Protein AF-A0A5N0TDM8-F1 (afdb_monomer_lite)

Sequence (166 aa):
MNVNMNRKQDGMTLIEVLIALAVLSIGMVGMAAMHMQTLKYVHSAHYRSVASTVALDLEERLWLNLATRDSGCPDTSGGTDAPVGQLRTHWNRSSVGGEDWNWSTADMVKIPNLTVTTGFILPSASVVNVPVTFTWSENRFSAGGEGEESTTESFTYNLRVMCRPT

Radius of gyration: 28.28 Å; chains: 1; bounding box: 65×67×73 Å

Organism: NCBI:txid2613842

pLDDT: mean 71.9, std 14.93, range [41.19, 97.0]

Secondary structure (DSSP, 8-state):
---------PPPPHHHHHHHHHHHHHHHHHHHHHHHHHHHHHHHHHHHHHHHHHHHHHHHHHHHHHHT--SSS---S--TTSHHHHHHHHHHHHHTT-SS--TTSTT----TT-EEEE------SSEEEEEEEEEEEESSSS---TTPPPEEEEEEEEEEEEPPP-

InterPro domains:
  IPR012902 Prokaryotic N-terminal methylation site [PF07963] (7-31)
  IPR012902 Prokaryotic N-terminal methylation site [TIGR02532] (9-30)
  IPR013362 Pilus modification type IV, PilV [TIGR02523] (9-80)

Foldseek 3Di:
DDDDPPDDDDDDDPVNVVVVVVVVVVVVVVVVVVVVVVVVVVVVVVVVVLVVVLVVVLLVVVVVVQVPDPDWDFPLPCDCPGPNNVSVVVSCCQQCPNPDDDPVSPDRDHQAQWDKDWDFDDDDDQKGKIKIKIKGFDPPPFDPDDPTDTPIDIDIDIRIDGIDDD

Structure (mmCIF, N/CA/C/O backbone):
data_AF-A0A5N0TDM8-F1
#
_entry.id   AF-A0A5N0TDM8-F1
#
loop_
_atom_site.group_PDB
_atom_site.id
_atom_site.type_symbol
_atom_site.label_atom_id
_atom_site.label_alt_id
_atom_site.label_comp_id
_atom_site.label_asym_id
_atom_site.label_entity_id
_atom_site.label_seq_id
_atom_site.pdbx_PDB_ins_code
_atom_site.Cartn_x
_atom_site.Cartn_y
_atom_site.Cartn_z
_atom_site.occupancy
_atom_site.B_iso_or_equiv
_atom_site.auth_seq_id
_atom_site.auth_comp_id
_atom_site.auth_asym_id
_atom_site.auth_atom_id
_atom_site.pdbx_PDB_model_num
ATOM 1 N N . MET A 1 1 ? -34.170 -47.019 44.910 1.00 46.16 1 MET A N 1
ATOM 2 C CA . MET A 1 1 ? -33.631 -45.678 45.227 1.00 46.16 1 MET A CA 1
ATOM 3 C C . MET A 1 1 ? -34.009 -44.752 44.090 1.00 46.16 1 MET A C 1
ATOM 5 O O . MET A 1 1 ? -33.638 -45.061 42.969 1.00 46.16 1 MET A O 1
ATOM 9 N N . ASN A 1 2 ? -34.773 -43.687 44.335 1.00 49.19 2 ASN A N 1
ATOM 10 C CA . ASN A 1 2 ? -35.008 -42.668 43.313 1.00 49.19 2 ASN 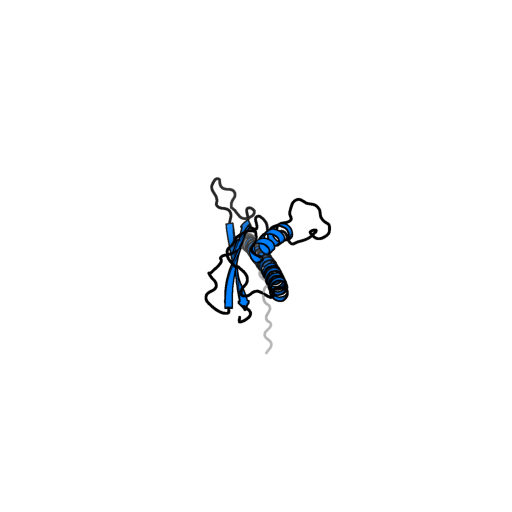A CA 1
ATOM 11 C C . ASN A 1 2 ? -34.954 -41.290 43.980 1.00 49.19 2 ASN A C 1
ATOM 13 O O . ASN A 1 2 ? -35.751 -41.001 44.870 1.00 49.19 2 ASN A O 1
ATOM 17 N N . VAL A 1 3 ? -33.944 -40.496 43.625 1.00 67.62 3 VAL A N 1
ATOM 18 C CA . VAL A 1 3 ? -33.688 -39.171 44.200 1.00 67.62 3 VAL A CA 1
ATOM 19 C C . VAL A 1 3 ? -34.409 -38.151 43.329 1.00 67.62 3 VAL A C 1
ATOM 21 O O . VAL A 1 3 ? -34.017 -37.912 42.191 1.00 67.62 3 VAL A O 1
ATOM 24 N N . ASN A 1 4 ? -35.483 -37.566 43.857 1.00 68.25 4 ASN A N 1
ATOM 25 C CA . ASN A 1 4 ? -36.235 -36.519 43.174 1.00 68.25 4 ASN A CA 1
ATOM 26 C C . ASN A 1 4 ? -35.515 -35.174 43.372 1.00 68.25 4 ASN A C 1
ATOM 28 O O . ASN A 1 4 ? -35.613 -34.548 44.427 1.00 68.25 4 ASN A O 1
ATOM 32 N N . MET A 1 5 ? -34.757 -34.740 42.364 1.00 67.44 5 MET A N 1
ATOM 33 C CA . MET A 1 5 ? -34.112 -33.424 42.327 1.00 67.44 5 MET A CA 1
ATOM 34 C C . MET A 1 5 ? -35.119 -32.359 41.882 1.00 67.44 5 MET A C 1
ATOM 36 O O . MET A 1 5 ? -35.155 -31.965 40.721 1.00 67.44 5 MET A O 1
ATOM 40 N N . ASN A 1 6 ? -35.927 -31.861 42.819 1.00 69.69 6 ASN A N 1
ATOM 41 C CA . ASN A 1 6 ? -36.721 -30.654 42.599 1.00 69.69 6 ASN A CA 1
ATOM 42 C C . ASN A 1 6 ? -35.821 -29.423 42.808 1.00 69.69 6 ASN A C 1
ATOM 44 O O . ASN A 1 6 ? -35.698 -28.917 43.926 1.00 69.69 6 ASN A O 1
ATOM 48 N N . ARG A 1 7 ? -35.119 -28.979 41.756 1.00 71.75 7 ARG A N 1
ATOM 49 C CA . ARG A 1 7 ? -34.343 -27.729 41.804 1.00 71.75 7 ARG A CA 1
ATOM 50 C C . ARG A 1 7 ? -35.316 -26.551 41.869 1.00 71.75 7 ARG A C 1
ATOM 52 O O . ARG A 1 7 ? -36.092 -26.345 40.942 1.00 71.75 7 ARG A O 1
ATOM 59 N N . LYS A 1 8 ? -35.272 -25.788 42.962 1.00 70.88 8 LYS A N 1
ATOM 60 C CA . LYS A 1 8 ? -35.980 -24.510 43.078 1.00 70.88 8 LYS A CA 1
ATOM 61 C C . LYS A 1 8 ? -35.378 -23.527 42.068 1.00 70.88 8 LYS A C 1
ATOM 63 O O . LYS A 1 8 ? -34.165 -23.341 42.055 1.00 70.88 8 LYS A O 1
ATOM 68 N N . GLN A 1 9 ? -36.211 -22.956 41.203 1.00 70.62 9 GLN A N 1
ATOM 69 C CA . GLN A 1 9 ? -35.842 -21.790 40.405 1.00 70.62 9 GLN A CA 1
ATOM 70 C C . GLN A 1 9 ? -35.971 -20.563 41.304 1.00 70.62 9 GLN A C 1
ATOM 72 O O . GLN A 1 9 ? -37.084 -20.190 41.673 1.00 70.62 9 GLN A O 1
ATOM 77 N N . ASP A 1 10 ? -34.844 -19.962 41.668 1.00 74.75 10 ASP A N 1
ATOM 78 C CA . ASP A 1 10 ? -34.844 -18.637 42.276 1.00 74.75 10 ASP A CA 1
ATOM 79 C C . ASP A 1 10 ? -35.073 -17.595 41.171 1.00 74.75 10 ASP A C 1
ATOM 81 O O . ASP A 1 10 ? -34.474 -17.658 40.095 1.00 74.75 10 ASP A O 1
ATOM 85 N N . GLY A 1 11 ? -36.023 -16.686 41.400 1.00 75.75 11 GLY A N 1
ATOM 86 C CA . GLY A 1 11 ? -36.356 -15.615 40.463 1.00 75.75 11 GLY A CA 1
ATOM 87 C C . GLY A 1 11 ? -35.240 -14.573 40.381 1.00 75.75 11 GLY A C 1
ATOM 88 O O . GLY A 1 11 ? -34.582 -14.283 41.377 1.00 75.75 11 GLY A O 1
ATOM 89 N N . MET A 1 12 ? -35.045 -13.988 39.198 1.00 77.62 12 MET A N 1
ATOM 90 C CA . MET A 1 12 ? -34.048 -12.933 38.997 1.00 77.62 12 MET A CA 1
ATOM 91 C C . MET A 1 12 ? -34.452 -11.653 39.731 1.00 77.62 12 MET A C 1
ATOM 93 O O . MET A 1 12 ? -35.598 -11.204 39.647 1.00 77.62 12 MET A O 1
ATOM 97 N N . THR A 1 13 ? -33.501 -11.044 40.434 1.00 88.94 13 THR A N 1
ATOM 98 C CA . THR A 1 13 ? -33.736 -9.768 41.123 1.00 88.94 13 THR A CA 1
ATOM 99 C C . THR A 1 13 ? -33.592 -8.589 40.150 1.00 88.94 13 THR A C 1
ATOM 101 O O . THR A 1 13 ? -32.823 -8.644 39.193 1.00 88.94 13 THR A O 1
ATOM 104 N N . LEU A 1 14 ? -34.301 -7.477 40.383 1.00 91.44 14 LEU A N 1
ATOM 105 C CA . LEU A 1 14 ? -34.207 -6.287 39.517 1.00 91.44 14 LEU A CA 1
ATOM 106 C C . LEU A 1 14 ? -32.785 -5.689 39.489 1.00 91.44 14 LEU A C 1
ATOM 108 O O . LEU A 1 14 ? -32.340 -5.180 38.462 1.00 91.44 14 LEU A O 1
ATOM 112 N N . ILE A 1 15 ? -32.051 -5.799 40.601 1.00 93.56 15 ILE A N 1
ATOM 113 C CA . ILE A 1 15 ? -30.663 -5.335 40.698 1.00 93.56 15 ILE A CA 1
ATOM 114 C C . ILE A 1 15 ? -29.703 -6.190 39.857 1.00 93.56 15 ILE A C 1
ATOM 116 O O . ILE A 1 15 ? -28.768 -5.658 39.268 1.00 93.56 15 ILE A O 1
ATOM 120 N N . GLU A 1 16 ? -29.963 -7.491 39.727 1.00 93.44 16 GLU A N 1
ATOM 121 C CA . GLU A 1 16 ? -29.155 -8.414 38.923 1.00 93.44 16 GLU A CA 1
ATOM 122 C C . GLU A 1 16 ? -29.252 -8.099 37.426 1.00 93.44 16 GLU A C 1
ATOM 124 O O . GLU A 1 16 ? -28.234 -8.037 36.737 1.00 93.44 16 GLU A O 1
ATOM 129 N N . VAL A 1 17 ? -30.457 -7.786 36.937 1.00 93.62 17 VAL A N 1
ATOM 130 C CA . VAL A 1 17 ? -30.670 -7.365 35.542 1.00 93.62 17 VAL A CA 1
ATOM 131 C C . VAL A 1 17 ? -29.995 -6.020 35.258 1.00 93.62 17 VAL A C 1
ATOM 133 O O . VAL A 1 17 ? -29.382 -5.851 34.205 1.00 93.62 17 VAL A O 1
ATOM 136 N N . LEU A 1 18 ? -30.051 -5.070 36.198 1.00 94.81 18 LEU A N 1
ATOM 137 C CA . LEU A 1 18 ? -29.374 -3.776 36.057 1.00 94.81 18 LEU A CA 1
ATOM 138 C C . LEU A 1 18 ? -27.850 -3.926 35.988 1.00 94.81 18 LEU A C 1
ATOM 140 O O . LEU A 1 18 ? -27.215 -3.293 35.145 1.00 94.81 18 LEU A O 1
ATOM 144 N N . ILE A 1 19 ? -27.266 -4.788 36.826 1.00 95.44 19 ILE A N 1
ATOM 145 C CA . ILE A 1 19 ? -25.828 -5.081 36.785 1.00 95.44 19 ILE A CA 1
ATOM 146 C C . ILE A 1 19 ? -25.465 -5.780 35.468 1.00 95.44 19 ILE A C 1
ATOM 148 O O . ILE A 1 19 ? -24.484 -5.398 34.832 1.00 95.44 19 ILE A O 1
ATOM 152 N N . ALA A 1 20 ? -26.266 -6.748 35.010 1.00 96.06 20 ALA A N 1
ATOM 153 C CA . ALA A 1 20 ? -26.035 -7.434 33.740 1.00 96.06 20 ALA A CA 1
ATOM 154 C C . ALA A 1 20 ? -26.062 -6.469 32.541 1.00 96.06 20 ALA A C 1
ATOM 156 O O . ALA A 1 20 ? -25.178 -6.526 31.686 1.00 96.06 20 ALA A O 1
ATOM 157 N N . LEU A 1 21 ? -27.025 -5.542 32.497 1.00 95.25 21 LEU A N 1
ATOM 158 C CA . LEU A 1 21 ? -27.098 -4.504 31.464 1.00 95.25 21 LEU A CA 1
ATOM 159 C C . LEU A 1 21 ? -25.920 -3.525 31.542 1.00 95.25 21 LEU A C 1
ATOM 161 O O . LEU A 1 21 ? -25.373 -3.148 30.504 1.00 95.25 21 LEU A O 1
ATOM 165 N N . ALA A 1 22 ? -25.491 -3.150 32.750 1.00 96.19 22 ALA A N 1
ATOM 166 C CA . ALA A 1 22 ? -24.320 -2.299 32.939 1.00 96.19 22 ALA A CA 1
ATOM 167 C C . ALA A 1 22 ? -23.057 -2.970 32.374 1.00 96.19 22 ALA A C 1
ATOM 169 O O . ALA A 1 22 ? -22.378 -2.387 31.529 1.00 96.19 22 ALA A O 1
ATOM 170 N N . VAL A 1 23 ? -22.788 -4.224 32.749 1.00 96.94 23 VAL A N 1
ATOM 171 C CA . VAL A 1 23 ? -21.635 -4.988 32.242 1.00 96.94 23 VAL A CA 1
ATOM 172 C C . VAL A 1 23 ? -21.716 -5.193 30.725 1.00 96.94 23 VAL A C 1
ATOM 174 O O . VAL A 1 23 ? -20.718 -5.008 30.029 1.00 96.94 23 VAL A O 1
ATOM 177 N N . LEU A 1 24 ? -22.899 -5.512 30.190 1.00 96.19 24 LEU A N 1
ATOM 178 C CA . LEU A 1 24 ? -23.112 -5.700 28.753 1.00 96.19 24 LEU A CA 1
ATOM 179 C C . LEU A 1 24 ? -22.856 -4.415 27.957 1.00 96.19 24 LEU A C 1
ATOM 181 O O . LEU A 1 24 ? -22.193 -4.463 26.921 1.00 96.19 24 LEU A O 1
ATOM 185 N N . SER A 1 25 ? -23.333 -3.268 28.445 1.00 97.00 25 SER A N 1
ATOM 186 C CA . SER A 1 25 ? -23.106 -1.980 27.779 1.00 97.00 25 SER A CA 1
ATOM 187 C C . SER A 1 25 ? -21.617 -1.625 27.713 1.00 97.00 25 SER A C 1
ATOM 189 O O . SER A 1 25 ? -21.125 -1.254 26.648 1.00 97.00 25 SER A O 1
ATOM 191 N N . ILE A 1 26 ? -20.873 -1.842 28.804 1.00 96.94 26 ILE A N 1
ATOM 192 C CA . ILE A 1 26 ? -19.418 -1.641 28.849 1.00 96.94 26 ILE A CA 1
ATOM 193 C C . ILE A 1 26 ? -18.717 -2.590 27.865 1.00 96.94 26 ILE A C 1
ATOM 195 O O . ILE A 1 26 ? -17.853 -2.162 27.098 1.00 96.94 26 ILE A O 1
ATOM 199 N N . GLY A 1 27 ? -19.126 -3.863 27.828 1.00 96.62 27 GLY A N 1
ATOM 200 C CA . GLY A 1 27 ? -18.592 -4.848 26.884 1.00 96.62 27 GLY A CA 1
ATOM 201 C C . GLY A 1 27 ? -18.830 -4.471 25.417 1.00 96.62 27 GLY A C 1
ATOM 202 O O . GLY A 1 27 ? -17.929 -4.600 24.589 1.00 96.62 27 GLY A O 1
ATOM 203 N N . MET A 1 28 ? -20.013 -3.945 25.089 1.00 96.62 28 MET A N 1
ATOM 204 C CA . MET A 1 28 ? -20.364 -3.547 23.722 1.00 96.62 28 MET A CA 1
ATOM 205 C C . MET A 1 28 ? -19.556 -2.337 23.237 1.00 96.62 28 MET A C 1
ATOM 207 O O . MET A 1 28 ? -19.111 -2.324 22.088 1.00 96.62 28 MET A O 1
ATOM 211 N N . VAL A 1 29 ? -19.303 -1.356 24.111 1.00 95.62 29 VAL A N 1
ATOM 212 C CA . VAL A 1 29 ? -18.423 -0.216 23.799 1.00 95.62 29 VAL A CA 1
ATOM 213 C C . VAL A 1 29 ? -16.994 -0.698 23.523 1.00 95.62 29 VAL A C 1
ATOM 215 O O . VAL A 1 29 ? -16.373 -0.258 22.554 1.00 95.62 29 VAL A O 1
ATOM 218 N N . GLY A 1 30 ? -16.500 -1.663 24.308 1.00 95.38 30 GLY A N 1
ATOM 219 C CA . GLY A 1 30 ? -15.198 -2.294 24.074 1.00 95.38 30 GLY A CA 1
ATOM 220 C C . GLY A 1 30 ? -15.101 -2.986 22.709 1.00 95.38 30 GLY A C 1
ATOM 221 O O . GLY A 1 30 ? -14.132 -2.776 21.979 1.00 95.38 30 GLY A O 1
ATOM 222 N N . MET A 1 31 ? -16.123 -3.754 22.318 1.00 95.62 31 MET A N 1
ATOM 223 C CA . MET A 1 31 ? -16.161 -4.404 21.000 1.00 95.62 31 MET A CA 1
ATOM 224 C C . MET A 1 31 ? -16.213 -3.392 19.852 1.00 95.62 31 MET A C 1
ATOM 226 O O . MET A 1 31 ? -15.506 -3.560 18.860 1.00 95.62 31 MET A O 1
ATOM 230 N N . ALA A 1 32 ? -17.001 -2.321 19.980 1.00 93.56 32 ALA A N 1
ATOM 231 C CA . ALA A 1 32 ? -17.088 -1.281 18.955 1.00 93.56 32 ALA A CA 1
ATOM 232 C C . ALA A 1 32 ? -15.725 -0.611 18.697 1.00 93.56 32 ALA A C 1
ATOM 234 O O . ALA A 1 32 ? -15.345 -0.415 17.541 1.00 93.56 32 ALA A O 1
ATOM 235 N N . ALA A 1 33 ? -14.957 -0.334 19.756 1.00 91.38 33 ALA A N 1
ATOM 236 C CA . ALA A 1 33 ? -13.601 0.198 19.633 1.00 91.38 33 ALA A CA 1
ATOM 237 C C . ALA A 1 33 ? -12.661 -0.776 18.896 1.00 91.38 33 ALA A C 1
ATOM 239 O O . ALA A 1 33 ? -11.909 -0.364 18.010 1.00 91.38 33 ALA A O 1
ATOM 240 N N . MET A 1 34 ? -12.744 -2.078 19.195 1.00 93.56 34 MET A N 1
ATOM 241 C CA . MET A 1 34 ? -11.978 -3.100 18.469 1.00 93.56 34 MET A CA 1
ATOM 242 C C . MET A 1 34 ? -12.378 -3.171 16.991 1.00 93.56 34 MET A C 1
ATOM 244 O O . MET A 1 34 ? -11.502 -3.221 16.130 1.00 93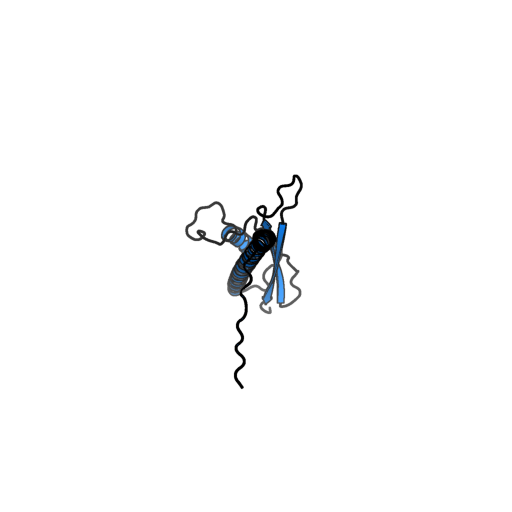.56 34 MET A O 1
ATOM 248 N N . HIS A 1 35 ? -13.677 -3.099 16.679 1.00 94.06 35 HIS A N 1
ATOM 249 C CA . HIS A 1 35 ? -14.170 -3.103 15.300 1.00 94.06 35 HIS A CA 1
ATOM 250 C C . HIS A 1 35 ? -13.623 -1.932 14.474 1.00 94.06 35 HIS A C 1
ATOM 252 O O . HIS A 1 35 ? -13.227 -2.133 13.324 1.00 94.06 35 HIS A O 1
ATOM 258 N N . MET A 1 36 ? -13.543 -0.725 15.046 1.00 89.88 36 MET A N 1
ATOM 259 C CA . MET A 1 36 ? -12.931 0.425 14.365 1.00 89.88 36 MET A CA 1
ATOM 260 C C . MET A 1 36 ? -11.459 0.166 14.027 1.00 89.88 36 MET A C 1
ATOM 262 O O . MET A 1 36 ? -11.014 0.451 12.915 1.00 89.88 36 MET A O 1
ATOM 266 N N . GLN A 1 37 ? -10.708 -0.428 14.955 1.00 89.31 37 GLN A N 1
ATOM 267 C CA . GLN A 1 37 ? -9.312 -0.781 14.719 1.00 89.31 37 GLN A CA 1
ATOM 268 C C . GLN A 1 37 ? -9.172 -1.878 13.648 1.00 89.31 37 GLN A C 1
ATOM 270 O O . GLN A 1 37 ? -8.276 -1.806 12.808 1.00 89.31 37 GLN A O 1
ATOM 275 N N . THR A 1 38 ? -10.076 -2.861 13.610 1.00 93.00 38 THR A N 1
ATOM 276 C CA . THR A 1 38 ? -10.105 -3.870 12.539 1.00 93.00 38 THR A CA 1
ATOM 277 C C . THR A 1 38 ? -10.302 -3.231 11.167 1.00 93.00 38 THR A C 1
ATOM 279 O O . THR A 1 38 ? -9.581 -3.579 10.235 1.00 93.00 38 THR A O 1
ATOM 282 N N . LEU A 1 39 ? -11.222 -2.270 11.033 1.00 90.06 39 LEU A N 1
ATOM 283 C CA . LEU A 1 39 ? -11.442 -1.565 9.765 1.00 90.06 39 LEU A CA 1
ATOM 284 C C . LEU A 1 39 ? -10.175 -0.845 9.285 1.00 90.06 39 LEU A C 1
ATOM 286 O O . LEU A 1 39 ? -9.839 -0.935 8.104 1.00 90.06 39 LEU A O 1
ATOM 290 N N . LYS A 1 40 ? -9.430 -0.208 10.200 1.00 86.88 40 LYS A N 1
ATOM 291 C CA . LYS A 1 40 ? -8.127 0.412 9.894 1.00 86.88 40 LYS A CA 1
ATOM 292 C C . LYS A 1 40 ? -7.142 -0.602 9.312 1.00 86.88 40 LYS A C 1
ATOM 294 O O . LYS A 1 40 ? -6.524 -0.344 8.281 1.00 86.88 40 LYS A O 1
ATOM 299 N N . TYR A 1 41 ? -7.027 -1.774 9.936 1.00 88.38 41 TYR A N 1
ATOM 300 C CA . TYR A 1 41 ? -6.119 -2.824 9.467 1.00 88.38 41 TYR A CA 1
ATOM 301 C C . TYR A 1 41 ? -6.529 -3.422 8.122 1.00 88.38 41 TYR A C 1
ATOM 303 O O . TYR A 1 41 ? -5.668 -3.626 7.269 1.00 88.38 41 TYR A O 1
ATOM 311 N N . VAL A 1 42 ? -7.824 -3.679 7.910 1.00 90.62 42 VAL A N 1
ATOM 312 C CA . VAL A 1 42 ? -8.335 -4.203 6.633 1.00 90.62 42 VAL A CA 1
ATOM 313 C C . VAL A 1 42 ? -8.015 -3.238 5.494 1.00 90.62 42 VAL A C 1
ATOM 315 O O . VAL A 1 42 ? -7.576 -3.664 4.429 1.00 90.62 42 VAL A O 1
ATOM 318 N N . HIS A 1 43 ? -8.179 -1.940 5.732 1.00 87.44 43 HIS A N 1
ATOM 319 C CA . HIS A 1 43 ? -7.915 -0.915 4.734 1.00 87.44 43 HIS A CA 1
ATOM 320 C C . HIS A 1 43 ? -6.423 -0.795 4.382 1.00 87.44 43 HIS A C 1
ATOM 322 O O . HIS A 1 43 ? -6.054 -0.835 3.210 1.00 87.44 43 HIS A O 1
ATOM 328 N N . SER A 1 44 ? -5.552 -0.769 5.394 1.00 86.25 44 SER A N 1
ATOM 329 C CA . SER A 1 44 ? -4.095 -0.792 5.197 1.00 86.25 44 SER A CA 1
ATOM 330 C C . SER A 1 44 ? -3.633 -2.058 4.455 1.00 86.25 44 SER A C 1
ATOM 332 O O . SER A 1 44 ? -2.820 -1.998 3.529 1.00 86.25 44 SER A O 1
ATOM 334 N N . ALA A 1 45 ? -4.193 -3.225 4.796 1.00 88.88 45 ALA A N 1
ATOM 335 C CA . ALA A 1 45 ? -3.907 -4.477 4.096 1.00 88.88 45 ALA A CA 1
ATOM 336 C C . ALA A 1 45 ? -4.386 -4.451 2.634 1.00 88.88 45 ALA A C 1
ATOM 338 O O . ALA A 1 45 ? -3.669 -4.917 1.747 1.00 88.88 45 ALA A O 1
ATOM 339 N N . HIS A 1 46 ? -5.559 -3.869 2.370 1.00 88.25 46 HIS A N 1
ATOM 340 C CA . HIS A 1 46 ? -6.077 -3.688 1.016 1.00 88.25 46 HIS A CA 1
ATOM 341 C C . HIS A 1 46 ? -5.121 -2.844 0.163 1.00 88.25 46 HIS A C 1
ATOM 343 O O . HIS A 1 46 ? -4.742 -3.275 -0.926 1.00 88.25 46 HIS A O 1
ATOM 349 N N . TYR A 1 47 ? -4.641 -1.705 0.674 1.00 85.00 47 TYR A N 1
ATOM 350 C CA . TYR A 1 47 ? -3.678 -0.875 -0.055 1.00 85.00 47 TYR A CA 1
ATOM 351 C C . TYR A 1 47 ? -2.343 -1.565 -0.301 1.00 85.00 47 TYR A C 1
ATOM 353 O O . TYR A 1 47 ? -1.821 -1.471 -1.410 1.00 85.00 47 TYR A O 1
ATOM 361 N N . ARG A 1 48 ? -1.822 -2.335 0.661 1.00 86.75 48 ARG A N 1
ATOM 362 C CA . ARG A 1 48 ? -0.627 -3.166 0.430 1.00 86.75 48 ARG A CA 1
ATOM 363 C C . ARG A 1 48 ? -0.848 -4.201 -0.677 1.00 86.75 48 ARG A C 1
ATOM 365 O O . ARG A 1 48 ? 0.038 -4.405 -1.506 1.00 86.75 48 ARG A O 1
ATOM 372 N N . SER A 1 49 ? -2.019 -4.838 -0.720 1.00 89.00 49 SER A N 1
ATOM 373 C CA . SER A 1 49 ? -2.363 -5.819 -1.760 1.00 89.00 49 SER A CA 1
ATOM 374 C C . SER A 1 49 ? -2.426 -5.179 -3.148 1.00 89.00 49 SER A C 1
ATOM 376 O O . SER A 1 49 ? -1.908 -5.730 -4.122 1.00 89.00 49 SER A O 1
ATOM 378 N N . VAL A 1 50 ? -3.033 -3.996 -3.237 1.00 84.62 50 VAL A N 1
ATOM 379 C CA . VAL A 1 50 ? -3.098 -3.215 -4.475 1.00 84.62 50 VAL A CA 1
ATOM 380 C C . VAL A 1 50 ? -1.694 -2.783 -4.893 1.00 84.62 50 VAL A C 1
ATOM 382 O O . VAL A 1 50 ? -1.295 -3.051 -6.021 1.00 84.62 50 VAL A O 1
ATOM 385 N N . ALA A 1 51 ? -0.909 -2.202 -3.981 1.00 82.00 51 ALA A N 1
ATOM 386 C CA . ALA A 1 51 ? 0.465 -1.783 -4.249 1.00 82.00 51 ALA A CA 1
ATOM 387 C C . ALA A 1 51 ? 1.341 -2.948 -4.735 1.00 82.00 51 ALA A C 1
ATOM 389 O O . ALA A 1 51 ? 2.119 -2.777 -5.667 1.00 82.00 51 ALA A O 1
ATOM 390 N N . SER A 1 52 ? 1.167 -4.146 -4.167 1.00 86.38 52 SER A N 1
ATOM 391 C CA . SER A 1 52 ? 1.867 -5.360 -4.609 1.00 86.38 52 SER A CA 1
ATOM 392 C C . SER A 1 52 ? 1.482 -5.757 -6.035 1.00 86.38 52 SER A C 1
ATOM 394 O O . SER A 1 52 ? 2.352 -6.042 -6.850 1.00 86.38 52 SER A O 1
ATOM 396 N N . THR A 1 53 ? 0.188 -5.724 -6.364 1.00 84.38 53 THR A N 1
ATOM 397 C CA . THR A 1 53 ? -0.296 -6.024 -7.725 1.00 84.38 53 THR A CA 1
ATOM 398 C C . THR A 1 53 ? 0.272 -5.030 -8.736 1.00 84.38 53 THR A C 1
ATOM 400 O O . THR A 1 53 ? 0.703 -5.403 -9.823 1.00 84.38 53 THR A O 1
ATOM 403 N N . VAL A 1 54 ? 0.334 -3.756 -8.352 1.00 77.69 54 VAL A N 1
ATOM 404 C CA . VAL A 1 54 ? 0.882 -2.697 -9.197 1.00 77.69 54 VAL A CA 1
ATOM 405 C C . VAL A 1 54 ? 2.409 -2.804 -9.339 1.00 77.69 54 VAL A C 1
ATOM 407 O O . VAL A 1 54 ? 2.946 -2.520 -10.407 1.00 77.69 54 VAL A O 1
ATOM 410 N N . ALA A 1 55 ? 3.117 -3.250 -8.300 1.00 79.06 55 ALA A N 1
ATOM 411 C CA . ALA A 1 55 ? 4.548 -3.535 -8.373 1.00 79.06 55 ALA A CA 1
ATOM 412 C C . ALA A 1 55 ? 4.865 -4.690 -9.340 1.00 79.06 55 ALA A C 1
ATOM 414 O O . ALA A 1 55 ? 5.878 -4.636 -10.035 1.00 79.06 55 ALA A O 1
ATOM 415 N N . LEU A 1 56 ? 3.987 -5.694 -9.429 1.00 84.38 56 LEU A N 1
ATOM 416 C CA . LEU A 1 56 ? 4.119 -6.796 -10.387 1.00 84.38 56 LEU A CA 1
ATOM 417 C C . LEU A 1 56 ? 3.900 -6.334 -11.838 1.00 84.38 56 LEU A C 1
ATOM 419 O O . LEU A 1 56 ? 4.707 -6.667 -12.699 1.00 84.38 56 LEU A O 1
ATOM 423 N N . ASP A 1 57 ? 2.893 -5.498 -12.116 1.00 79.94 57 ASP A N 1
ATOM 424 C CA . ASP A 1 57 ? 2.713 -4.904 -13.459 1.00 79.94 57 ASP A CA 1
ATOM 425 C C . ASP A 1 57 ? 3.926 -4.041 -13.867 1.00 79.94 57 ASP A C 1
ATOM 427 O O . ASP A 1 57 ? 4.377 -4.075 -15.014 1.00 79.94 57 ASP A O 1
ATOM 431 N N . LEU A 1 58 ? 4.515 -3.307 -12.915 1.00 73.81 58 LEU A N 1
ATOM 432 C CA . LEU A 1 58 ? 5.754 -2.553 -13.134 1.00 73.81 58 LEU A CA 1
ATOM 433 C C . LEU A 1 58 ? 6.927 -3.453 -13.518 1.00 73.81 58 LEU A C 1
ATOM 435 O O . LEU A 1 58 ? 7.682 -3.131 -14.438 1.00 73.81 58 LEU A O 1
ATOM 439 N N . GLU A 1 59 ? 7.079 -4.563 -12.804 1.00 78.31 59 GLU A N 1
ATOM 440 C CA . GLU A 1 59 ? 8.083 -5.574 -13.097 1.00 78.31 59 GLU A CA 1
ATOM 441 C C . GLU A 1 59 ? 7.898 -6.129 -14.515 1.00 78.31 59 GLU A C 1
ATOM 443 O O . GLU A 1 59 ? 8.837 -6.103 -15.311 1.00 78.31 59 GLU A O 1
ATOM 448 N N . GLU A 1 60 ? 6.684 -6.546 -14.873 1.00 81.50 60 GLU A N 1
ATOM 449 C CA . GLU A 1 60 ? 6.371 -7.096 -16.196 1.00 81.50 60 GLU A CA 1
ATOM 450 C C . GLU A 1 60 ? 6.670 -6.102 -17.326 1.00 81.50 60 GLU A C 1
ATOM 452 O O . GLU A 1 60 ? 7.312 -6.452 -18.320 1.00 81.50 60 GLU A O 1
ATOM 457 N N . ARG A 1 61 ? 6.283 -4.833 -17.167 1.00 75.62 61 ARG A N 1
ATOM 458 C CA . ARG A 1 61 ? 6.586 -3.781 -18.153 1.00 75.62 61 ARG A CA 1
ATOM 459 C C . ARG A 1 61 ? 8.082 -3.527 -18.282 1.00 75.62 61 ARG A C 1
ATOM 461 O O . ARG A 1 61 ? 8.556 -3.269 -19.392 1.00 75.62 61 ARG A O 1
ATOM 468 N N . LEU A 1 62 ? 8.827 -3.589 -17.177 1.00 74.06 62 LEU A N 1
ATOM 469 C CA . LEU A 1 62 ? 10.278 -3.447 -17.213 1.00 74.06 62 LEU A CA 1
ATOM 470 C C . LEU A 1 62 ? 10.919 -4.607 -17.978 1.00 74.06 62 LEU A C 1
ATOM 472 O O . LEU A 1 62 ? 11.776 -4.366 -18.829 1.00 74.06 62 LEU A O 1
ATOM 476 N N . TRP A 1 63 ? 10.472 -5.840 -17.727 1.00 76.00 63 TRP A N 1
ATOM 477 C CA . TRP A 1 63 ? 10.932 -7.023 -18.456 1.00 76.00 63 TRP A CA 1
ATOM 478 C C . TRP A 1 63 ? 10.621 -6.936 -19.950 1.00 76.00 63 TRP A C 1
ATOM 480 O O . TRP A 1 63 ? 11.496 -7.227 -20.764 1.00 76.00 63 TRP A O 1
ATOM 490 N N . LEU A 1 64 ? 9.424 -6.479 -20.329 1.00 76.94 64 LEU A N 1
ATOM 491 C CA . LEU A 1 64 ? 9.059 -6.261 -21.733 1.00 76.94 64 LEU A CA 1
ATOM 492 C C . LEU A 1 64 ? 9.966 -5.225 -22.400 1.00 76.94 64 LEU A C 1
ATOM 494 O O . LEU A 1 64 ? 10.473 -5.458 -23.496 1.00 76.94 64 LEU A O 1
ATOM 498 N N . ASN A 1 65 ? 10.207 -4.094 -21.733 1.00 72.19 65 ASN A N 1
ATOM 499 C CA . ASN A 1 65 ? 11.102 -3.071 -22.260 1.00 72.19 65 ASN A CA 1
ATOM 500 C C . ASN A 1 65 ? 12.522 -3.624 -22.436 1.00 72.19 65 ASN A C 1
ATOM 502 O O . ASN A 1 65 ? 13.126 -3.431 -23.489 1.00 72.19 65 ASN A O 1
ATOM 506 N N . LEU A 1 66 ? 13.020 -4.376 -21.455 1.00 70.81 66 LEU A N 1
ATOM 507 C CA . LEU A 1 66 ? 14.348 -4.972 -21.510 1.00 70.81 66 LEU A CA 1
ATOM 508 C C . LEU A 1 66 ? 14.470 -6.038 -22.608 1.00 70.81 66 LEU A C 1
ATOM 510 O O . LEU A 1 66 ? 15.479 -6.073 -23.303 1.00 70.81 66 LEU A O 1
ATOM 514 N N . ALA A 1 67 ? 13.434 -6.854 -22.820 1.00 71.19 67 ALA A N 1
ATOM 515 C CA . ALA A 1 67 ? 13.407 -7.875 -23.867 1.00 71.19 67 ALA A CA 1
ATOM 516 C C . ALA A 1 67 ? 13.488 -7.285 -25.286 1.00 71.19 67 ALA A C 1
ATOM 518 O O . ALA A 1 67 ? 14.027 -7.923 -26.186 1.00 71.19 67 ALA A O 1
ATOM 519 N N . THR A 1 68 ? 12.973 -6.068 -25.494 1.00 69.50 68 THR A N 1
ATOM 520 C CA . THR A 1 68 ? 13.031 -5.378 -26.798 1.00 69.50 68 THR A CA 1
ATOM 521 C C . THR A 1 68 ? 14.362 -4.678 -27.082 1.00 69.50 68 THR A C 1
ATOM 523 O O . THR A 1 68 ? 14.555 -4.167 -28.184 1.00 69.50 68 THR A O 1
ATOM 526 N N . ARG A 1 69 ? 15.284 -4.619 -26.112 1.00 64.94 69 ARG A N 1
ATOM 527 C CA . ARG A 1 69 ? 16.546 -3.880 -26.239 1.00 64.94 69 ARG A CA 1
ATOM 528 C C . ARG A 1 69 ? 17.719 -4.824 -26.477 1.00 64.94 69 ARG A C 1
ATOM 530 O O . ARG A 1 69 ? 17.970 -5.731 -25.694 1.00 64.94 69 ARG A O 1
ATOM 537 N N . ASP A 1 70 ? 18.509 -4.518 -27.503 1.00 61.19 70 ASP A N 1
ATOM 538 C CA . ASP A 1 70 ? 19.780 -5.206 -27.781 1.00 61.19 70 ASP A CA 1
ATOM 539 C C . ASP A 1 70 ? 20.937 -4.745 -26.869 1.00 61.19 70 ASP A C 1
ATOM 541 O O . ASP A 1 70 ? 22.008 -5.347 -26.857 1.00 61.19 70 ASP A O 1
ATOM 545 N N . SER A 1 71 ? 20.749 -3.670 -26.094 1.00 57.53 71 SER A N 1
ATOM 546 C CA . SER A 1 71 ? 21.808 -3.021 -25.312 1.00 57.53 71 SER A CA 1
ATOM 547 C C . SER A 1 71 ? 21.732 -3.347 -23.811 1.00 57.53 71 SER A C 1
ATOM 549 O O . SER A 1 71 ? 20.858 -2.802 -23.141 1.00 57.53 71 SER A O 1
ATOM 551 N N . GLY A 1 72 ? 22.687 -4.135 -23.296 1.00 63.47 72 GLY A N 1
ATOM 552 C CA . GLY A 1 72 ? 23.181 -4.151 -21.900 1.00 63.47 72 GLY A CA 1
ATOM 553 C C . GLY A 1 72 ? 22.175 -4.122 -20.730 1.00 63.47 72 GLY A C 1
ATOM 554 O O . GLY A 1 72 ? 20.991 -4.408 -20.873 1.00 63.47 72 GLY A O 1
ATOM 555 N N . CYS A 1 73 ? 22.667 -3.812 -19.521 1.00 63.94 73 CYS A N 1
ATOM 556 C CA . CYS A 1 73 ? 21.799 -3.501 -18.376 1.00 63.94 73 CYS A CA 1
ATOM 557 C C . CYS A 1 73 ? 20.930 -2.269 -18.688 1.00 63.94 73 CYS A C 1
ATOM 559 O O . CYS A 1 73 ? 21.436 -1.337 -19.321 1.00 63.94 73 CYS A O 1
ATOM 561 N N . PRO A 1 74 ? 19.671 -2.203 -18.211 1.00 62.25 74 PRO A N 1
ATOM 562 C CA . PRO A 1 74 ? 18.896 -0.977 -18.320 1.00 62.25 74 PRO A CA 1
ATOM 563 C C . PRO A 1 74 ? 19.605 0.142 -17.560 1.00 62.25 74 PRO A C 1
ATOM 565 O O . PRO A 1 74 ? 20.105 -0.069 -16.454 1.00 62.25 74 PRO A O 1
ATOM 568 N N . ASP A 1 75 ? 19.650 1.327 -18.167 1.00 61.38 75 ASP A N 1
ATOM 569 C CA . ASP A 1 75 ? 20.142 2.520 -17.494 1.00 61.38 75 ASP A CA 1
ATOM 570 C C . ASP A 1 75 ? 19.222 2.820 -16.306 1.00 61.38 75 ASP A C 1
ATOM 572 O O . ASP A 1 75 ? 18.033 3.113 -16.465 1.00 61.38 75 ASP A O 1
ATOM 576 N N . THR A 1 76 ? 19.773 2.651 -15.108 1.00 57.12 76 THR A N 1
ATOM 577 C CA . THR A 1 76 ? 19.119 2.955 -13.839 1.00 57.12 76 THR A CA 1
ATOM 578 C C . THR A 1 76 ? 19.468 4.355 -13.350 1.00 57.12 76 THR A C 1
ATOM 580 O O . THR A 1 76 ? 19.030 4.746 -12.274 1.00 57.12 76 THR A O 1
ATOM 583 N N . SER A 1 77 ? 20.235 5.156 -14.096 1.00 54.59 77 SER A N 1
ATOM 584 C CA . SER A 1 77 ? 20.359 6.572 -13.771 1.00 54.59 77 SER A CA 1
ATOM 585 C C . SER A 1 77 ? 18.969 7.198 -13.923 1.00 54.59 77 SER A C 1
ATOM 587 O O . SER A 1 77 ? 18.339 7.109 -14.971 1.00 54.59 77 SER A O 1
ATOM 589 N N . GLY A 1 78 ? 18.416 7.750 -12.841 1.00 51.88 78 GLY A N 1
ATOM 590 C CA . GLY A 1 78 ? 17.021 8.207 -12.751 1.00 51.88 78 GLY A CA 1
ATOM 591 C C . GLY A 1 78 ? 16.632 9.386 -13.659 1.00 51.88 78 GLY A C 1
ATOM 592 O O . GLY A 1 78 ? 15.701 10.121 -13.324 1.00 51.88 78 GLY A O 1
ATOM 593 N N . GLY A 1 79 ? 17.335 9.600 -14.774 1.00 54.00 79 GLY A N 1
ATOM 594 C CA . GLY A 1 79 ? 16.986 10.550 -15.819 1.00 54.00 79 GLY A CA 1
ATOM 595 C C . GLY A 1 79 ? 15.667 10.183 -16.500 1.00 54.00 79 GLY A C 1
ATOM 596 O O . GLY A 1 79 ? 15.298 9.017 -16.620 1.00 54.00 79 GLY A O 1
ATOM 597 N N . THR A 1 80 ? 14.930 11.194 -16.951 1.00 50.78 80 THR A N 1
ATOM 598 C CA . THR A 1 80 ? 13.636 11.041 -17.640 1.00 50.78 80 THR A CA 1
ATOM 599 C C . THR A 1 80 ? 13.741 10.360 -19.004 1.00 50.78 80 THR A C 1
ATOM 601 O O . THR A 1 80 ? 12.734 9.871 -19.508 1.00 50.78 80 THR A O 1
ATOM 604 N N . ASP A 1 81 ? 14.949 10.294 -19.566 1.00 49.06 81 ASP A N 1
ATOM 605 C CA . ASP A 1 81 ? 15.233 9.689 -20.872 1.00 49.06 81 ASP A CA 1
ATOM 606 C C . ASP A 1 81 ? 15.716 8.236 -20.757 1.00 49.06 81 ASP A C 1
ATOM 608 O O . ASP A 1 81 ? 15.760 7.509 -21.752 1.00 49.06 81 ASP A O 1
ATOM 612 N N . ALA A 1 82 ? 16.035 7.782 -19.539 1.00 59.16 82 ALA A N 1
ATOM 613 C CA . ALA A 1 82 ? 16.305 6.379 -19.283 1.00 59.16 82 ALA A CA 1
ATOM 614 C C . ALA A 1 82 ? 14.992 5.582 -19.406 1.00 59.16 82 ALA A C 1
ATOM 616 O O . ALA A 1 82 ? 13.941 6.061 -18.963 1.00 59.16 82 ALA A O 1
ATOM 617 N N . PRO A 1 83 ? 15.010 4.348 -19.943 1.00 58.00 83 PRO A N 1
ATOM 618 C CA . PRO A 1 83 ? 13.797 3.550 -20.106 1.00 58.00 83 PRO A CA 1
ATOM 619 C C . PRO A 1 83 ? 13.032 3.388 -18.792 1.00 58.00 83 PRO A C 1
ATOM 621 O O . PRO A 1 83 ? 11.818 3.547 -18.756 1.00 58.00 83 PRO A O 1
ATOM 624 N N . VAL A 1 84 ? 13.745 3.189 -17.681 1.00 57.88 84 VAL A N 1
ATOM 625 C CA . VAL A 1 84 ? 13.133 3.079 -16.350 1.00 57.88 84 VAL A CA 1
ATOM 626 C C . VAL A 1 84 ? 12.522 4.409 -15.885 1.00 57.88 84 VAL A C 1
ATOM 628 O O . VAL A 1 84 ? 11.474 4.420 -15.240 1.00 57.88 84 VAL A O 1
ATOM 631 N N . GLY A 1 85 ? 13.117 5.541 -16.268 1.00 63.53 85 GLY A N 1
ATOM 632 C CA . GLY A 1 85 ? 12.563 6.877 -16.049 1.00 63.53 85 GLY A CA 1
ATOM 633 C C . GLY A 1 85 ? 11.269 7.122 -16.829 1.00 63.53 85 GLY A C 1
ATOM 634 O O . GLY A 1 85 ? 10.318 7.654 -16.256 1.00 63.53 85 GLY A O 1
ATOM 635 N N . GLN A 1 86 ? 11.194 6.669 -18.085 1.00 64.62 86 GLN A N 1
ATOM 636 C CA . GLN A 1 86 ? 9.971 6.724 -18.897 1.00 64.62 86 GLN A CA 1
ATOM 637 C C . GLN A 1 86 ? 8.885 5.764 -18.400 1.00 64.62 86 GLN A C 1
ATOM 639 O O . GLN A 1 86 ? 7.706 6.119 -18.379 1.00 64.62 86 GLN A O 1
ATOM 644 N N . LEU A 1 87 ? 9.260 4.565 -17.941 1.00 64.06 87 LEU A N 1
ATOM 645 C CA . LEU A 1 87 ? 8.321 3.663 -17.275 1.00 64.06 87 LEU A CA 1
ATOM 646 C C . LEU A 1 87 ? 7.761 4.301 -16.003 1.00 64.06 87 LEU A C 1
ATOM 648 O O . LEU A 1 87 ? 6.557 4.236 -15.782 1.00 64.06 87 LEU A O 1
ATOM 652 N N . ARG A 1 88 ? 8.596 4.975 -15.202 1.00 62.81 88 ARG A N 1
ATOM 653 C CA . ARG A 1 88 ? 8.155 5.693 -13.998 1.00 62.81 88 ARG A CA 1
ATOM 654 C C . ARG A 1 88 ? 7.172 6.817 -14.324 1.00 62.81 88 ARG A C 1
ATOM 656 O O . ARG A 1 88 ? 6.179 6.954 -13.617 1.00 62.81 88 ARG A O 1
ATOM 663 N N . THR A 1 89 ? 7.412 7.618 -15.364 1.00 65.81 89 THR A N 1
ATOM 664 C CA . THR A 1 89 ? 6.501 8.716 -15.744 1.00 65.81 89 THR A CA 1
ATOM 665 C C . THR A 1 89 ? 5.190 8.196 -16.333 1.00 65.81 89 THR A C 1
ATOM 667 O O . THR A 1 89 ? 4.122 8.668 -15.942 1.00 65.81 89 THR A O 1
ATOM 670 N N . HIS A 1 90 ? 5.246 7.186 -17.207 1.00 63.34 90 HIS A N 1
ATOM 671 C CA . HIS A 1 90 ? 4.058 6.520 -17.745 1.00 63.34 90 HIS A CA 1
ATOM 672 C C . HIS A 1 90 ? 3.240 5.846 -16.636 1.00 63.34 90 HIS A C 1
ATOM 674 O O . HIS A 1 90 ? 2.010 5.930 -16.614 1.00 63.34 90 HIS A O 1
ATOM 680 N N . TRP A 1 91 ? 3.918 5.195 -15.693 1.00 62.56 91 TRP A N 1
ATOM 681 C CA . TRP A 1 91 ? 3.286 4.559 -14.550 1.00 62.56 91 TRP A CA 1
ATOM 682 C C . TRP A 1 91 ? 2.660 5.585 -13.613 1.00 62.56 91 TRP A C 1
ATOM 684 O O . TRP A 1 91 ? 1.474 5.480 -13.361 1.00 62.56 91 TRP A O 1
ATOM 694 N N . ASN A 1 92 ? 3.381 6.629 -13.192 1.00 62.47 92 ASN A N 1
ATOM 695 C CA . ASN A 1 92 ? 2.831 7.672 -12.317 1.00 62.47 92 ASN A CA 1
ATOM 696 C C . ASN A 1 92 ? 1.556 8.294 -12.915 1.00 62.47 92 ASN A C 1
ATOM 698 O O . ASN A 1 92 ? 0.586 8.548 -12.211 1.00 62.47 92 ASN A O 1
ATOM 702 N N . ARG A 1 93 ? 1.513 8.463 -14.244 1.00 61.41 93 ARG A N 1
ATOM 703 C CA . ARG A 1 93 ? 0.317 8.940 -14.952 1.00 61.41 93 ARG A CA 1
ATOM 704 C C . ARG A 1 93 ? -0.837 7.929 -14.958 1.00 61.41 93 ARG A C 1
ATOM 706 O O . ARG A 1 93 ? -1.991 8.345 -14.908 1.00 61.41 93 ARG A O 1
ATOM 713 N N . SER A 1 94 ? -0.548 6.632 -15.058 1.00 56.84 94 SER A N 1
ATOM 714 C CA . SER A 1 94 ? -1.574 5.580 -15.106 1.00 56.84 94 SER A CA 1
ATOM 715 C C . SER A 1 94 ? -2.058 5.181 -13.708 1.00 56.84 94 SER A C 1
ATOM 717 O O . SER A 1 94 ? -3.258 5.206 -13.467 1.00 56.84 94 SER A O 1
ATOM 719 N N . SER A 1 95 ? -1.158 4.920 -12.760 1.00 51.03 95 SER A N 1
ATOM 720 C CA . SER A 1 95 ? -1.476 4.462 -11.401 1.00 51.03 95 SER A CA 1
ATOM 721 C C . SER A 1 95 ? -2.070 5.537 -10.489 1.00 51.03 95 SER A C 1
ATOM 723 O O . SER A 1 95 ? -2.892 5.213 -9.635 1.00 51.03 95 SER A O 1
ATOM 725 N N . VAL A 1 96 ? -1.689 6.808 -10.661 1.00 52.72 96 VAL A N 1
ATOM 726 C CA . VAL A 1 96 ? -2.211 7.928 -9.848 1.00 52.72 96 VAL A CA 1
ATOM 727 C C . VAL A 1 96 ? -3.424 8.594 -10.514 1.00 52.72 96 VAL A C 1
ATOM 729 O O . VAL A 1 96 ? -4.137 9.369 -9.881 1.00 52.72 96 VAL A O 1
ATOM 732 N N . GLY A 1 97 ? -3.732 8.230 -11.763 1.00 49.12 97 GLY A N 1
ATOM 733 C CA . GLY A 1 97 ? -4.812 8.829 -12.538 1.00 49.12 97 GLY A CA 1
ATOM 734 C C . GLY A 1 97 ? -4.497 10.281 -12.886 1.00 49.12 97 GLY A C 1
ATOM 735 O O . GLY A 1 97 ? -4.933 11.201 -12.200 1.00 49.12 97 GLY A O 1
ATOM 736 N N . GLY A 1 98 ? -3.735 10.487 -13.961 1.00 48.53 98 GLY A N 1
ATOM 737 C CA . GLY A 1 98 ? -3.556 11.816 -14.540 1.00 48.53 98 GLY A CA 1
ATOM 738 C C . GLY A 1 98 ? -4.893 12.438 -14.964 1.00 48.53 98 GLY A C 1
ATOM 739 O O . GLY A 1 98 ? -5.839 11.735 -15.312 1.00 48.53 98 GLY A O 1
ATOM 740 N N . GLU A 1 99 ? -4.949 13.768 -14.953 1.00 49.16 99 GLU A N 1
ATOM 741 C CA . GLU A 1 99 ? -6.149 14.582 -15.218 1.00 49.16 99 GLU A CA 1
ATOM 742 C C . GLU A 1 99 ? -6.655 14.499 -16.676 1.00 49.16 99 GLU A C 1
ATOM 744 O O . GLU A 1 99 ? -7.719 15.020 -17.007 1.00 49.16 99 GLU A O 1
ATOM 749 N N . ASP A 1 100 ? -5.934 13.792 -17.548 1.00 51.62 100 ASP A N 1
ATOM 750 C CA . ASP A 1 100 ? -6.298 13.606 -18.948 1.00 51.62 100 ASP A CA 1
ATOM 751 C C . ASP A 1 100 ? -7.203 12.377 -19.111 1.00 51.62 100 ASP A C 1
ATOM 753 O O . ASP A 1 100 ? -6.754 11.228 -19.103 1.00 51.62 100 ASP A O 1
ATOM 757 N N . TRP A 1 101 ? -8.499 12.636 -19.276 1.00 41.19 101 TRP A N 1
ATOM 758 C CA . TRP A 1 101 ? -9.545 11.652 -19.553 1.00 41.19 101 TRP A CA 1
ATOM 759 C C . TRP A 1 101 ? -9.229 10.808 -20.806 1.00 41.19 101 TRP A C 1
ATOM 761 O O . TRP A 1 101 ? -9.497 11.218 -21.936 1.00 41.19 101 TRP A O 1
ATOM 771 N N . ASN A 1 102 ? -8.677 9.606 -20.612 1.00 47.12 102 ASN A N 1
ATOM 772 C CA . ASN A 1 102 ? -8.523 8.583 -21.645 1.00 47.12 102 ASN A CA 1
ATOM 773 C C . ASN A 1 102 ? -9.150 7.265 -21.158 1.00 47.12 102 ASN A C 1
ATOM 775 O O . ASN A 1 102 ? -8.932 6.825 -20.034 1.00 47.12 102 ASN A O 1
ATOM 779 N N . TRP A 1 103 ? -9.932 6.606 -22.010 1.00 42.25 103 TRP A N 1
ATOM 780 C CA . TRP A 1 103 ? -10.693 5.393 -21.678 1.00 42.25 103 TRP A CA 1
ATOM 781 C C . TRP A 1 103 ? -9.814 4.182 -21.306 1.00 42.25 103 TRP A C 1
ATOM 783 O O . TRP A 1 103 ? -10.316 3.217 -20.741 1.00 42.25 103 TRP A O 1
ATOM 793 N N . SER A 1 104 ? -8.505 4.239 -21.576 1.00 50.06 104 SER A N 1
ATOM 794 C CA . SER A 1 104 ? -7.521 3.226 -21.170 1.00 50.06 104 SER A CA 1
ATOM 795 C C . SER A 1 104 ? -6.894 3.463 -19.784 1.00 50.06 104 SER A C 1
ATOM 797 O O . SER A 1 104 ? -6.051 2.675 -19.366 1.00 50.06 104 SER A O 1
ATOM 799 N N . THR A 1 105 ? -7.243 4.556 -19.095 1.00 48.66 105 THR A N 1
ATOM 800 C CA . THR A 1 105 ? -6.806 4.886 -17.719 1.00 48.66 105 THR A CA 1
ATOM 801 C C . THR A 1 105 ? -7.978 4.994 -16.739 1.00 48.66 105 THR A C 1
ATOM 803 O O . THR A 1 105 ? -7.790 5.333 -15.570 1.00 48.66 105 THR A O 1
ATOM 806 N N . ALA A 1 106 ? -9.195 4.693 -17.198 1.00 43.59 106 ALA A N 1
ATOM 807 C CA . ALA A 1 106 ? -10.374 4.624 -16.355 1.00 43.59 106 ALA A CA 1
ATOM 808 C C . ALA A 1 106 ? -10.310 3.357 -15.485 1.00 43.59 106 ALA A C 1
ATOM 810 O O . ALA A 1 106 ? -10.229 2.248 -16.005 1.00 43.59 106 ALA A O 1
ATOM 811 N N . ASP A 1 107 ? -10.378 3.550 -14.168 1.00 46.81 107 ASP A N 1
ATOM 812 C CA . ASP A 1 107 ? -10.535 2.513 -13.135 1.00 46.81 107 ASP A CA 1
ATOM 813 C C . ASP A 1 107 ? -9.271 1.799 -12.618 1.00 46.81 107 ASP A C 1
ATOM 815 O O . ASP A 1 107 ? -9.306 0.646 -12.192 1.00 46.81 107 ASP A O 1
ATOM 819 N N . MET A 1 108 ? -8.136 2.502 -12.553 1.00 52.09 108 MET A N 1
ATOM 820 C CA . MET A 1 108 ? -7.036 2.054 -11.688 1.00 52.09 108 MET A CA 1
ATOM 821 C C . MET A 1 108 ? -7.340 2.369 -10.215 1.00 52.09 108 MET A C 1
ATOM 823 O O . MET A 1 108 ? -7.831 3.449 -9.880 1.00 52.09 108 MET A O 1
ATOM 827 N N . VAL A 1 109 ? -7.065 1.405 -9.330 1.00 55.78 109 VAL A N 1
ATOM 828 C CA . VAL A 1 109 ? -7.327 1.509 -7.888 1.00 55.78 109 VAL A CA 1
ATOM 829 C C . VAL A 1 109 ? -6.576 2.707 -7.304 1.00 55.78 109 VAL A C 1
ATOM 831 O O . VAL A 1 109 ? -5.351 2.698 -7.191 1.00 55.78 109 VAL A O 1
ATOM 834 N N . LYS A 1 110 ? -7.324 3.744 -6.916 1.00 63.34 110 LYS A N 1
ATOM 835 C CA . LYS A 1 110 ? -6.769 4.979 -6.356 1.00 63.34 110 LYS A CA 1
ATOM 836 C C . LYS A 1 110 ? -6.329 4.757 -4.911 1.00 63.34 110 LYS A C 1
ATOM 838 O O . LYS A 1 110 ? -7.159 4.709 -4.002 1.00 63.34 110 LYS A O 1
ATOM 843 N N . ILE A 1 111 ? -5.020 4.664 -4.695 1.00 67.19 111 ILE A N 1
ATOM 844 C CA . ILE A 1 111 ? -4.433 4.814 -3.362 1.00 67.19 111 ILE A CA 1
ATOM 845 C C . ILE A 1 111 ? -4.290 6.328 -3.098 1.00 67.19 111 ILE A C 1
ATOM 847 O O . ILE A 1 111 ? -3.664 7.027 -3.899 1.00 67.19 111 ILE A O 1
ATOM 851 N N . PRO A 1 112 ? -4.887 6.875 -2.026 1.00 68.38 112 PRO A N 1
ATOM 852 C CA . PRO A 1 112 ? -4.833 8.305 -1.734 1.00 68.38 112 PRO A CA 1
ATOM 853 C C . PRO A 1 112 ? -3.395 8.759 -1.454 1.00 68.38 112 PRO A C 1
ATOM 855 O O . PRO A 1 112 ? -2.669 8.101 -0.714 1.00 68.38 112 PRO A O 1
ATOM 858 N N . ASN A 1 113 ? -2.998 9.896 -2.037 1.00 69.00 113 ASN A N 1
ATOM 859 C CA . ASN A 1 113 ? -1.667 10.499 -1.873 1.00 69.00 113 ASN A CA 1
ATOM 860 C C . ASN A 1 113 ? -0.500 9.539 -2.168 1.00 69.00 113 ASN A C 1
ATOM 862 O O . ASN A 1 113 ? 0.570 9.644 -1.564 1.00 69.00 113 ASN A O 1
ATOM 866 N N . LEU A 1 114 ? -0.704 8.585 -3.083 1.00 69.50 114 LEU A N 1
ATOM 867 C CA . LEU A 1 114 ? 0.341 7.660 -3.490 1.00 69.50 114 LEU A CA 1
ATOM 868 C C . LEU A 1 114 ? 1.481 8.422 -4.164 1.00 69.50 114 LEU A C 1
ATOM 870 O O . LEU A 1 114 ? 1.313 9.045 -5.207 1.00 69.50 114 LEU A O 1
ATOM 874 N N . THR A 1 115 ? 2.658 8.313 -3.576 1.00 70.75 115 THR A N 1
ATOM 875 C CA . THR A 1 115 ? 3.921 8.775 -4.133 1.00 70.75 115 THR A CA 1
ATOM 876 C C . THR A 1 115 ? 4.816 7.562 -4.315 1.00 70.75 115 THR A C 1
ATOM 878 O O . THR A 1 115 ? 4.916 6.716 -3.427 1.00 70.75 115 THR A O 1
ATOM 881 N N . VAL A 1 116 ? 5.471 7.456 -5.468 1.00 67.56 116 VAL A N 1
ATOM 882 C CA . VAL A 1 116 ? 6.416 6.368 -5.733 1.00 67.56 116 VAL A CA 1
ATOM 883 C C . VAL A 1 116 ? 7.796 6.915 -5.980 1.00 67.56 116 VAL A C 1
ATOM 885 O O . VAL A 1 116 ? 8.021 7.745 -6.861 1.00 67.56 116 VAL A O 1
ATOM 888 N N . THR A 1 117 ? 8.725 6.397 -5.190 1.00 69.88 117 THR A N 1
ATOM 889 C CA . THR A 1 117 ? 10.134 6.741 -5.240 1.00 69.88 117 THR A CA 1
ATOM 890 C C . THR A 1 117 ? 10.921 5.495 -5.600 1.00 69.88 117 THR A C 1
ATOM 892 O O . THR A 1 117 ? 10.812 4.463 -4.946 1.00 69.88 117 THR A O 1
ATOM 895 N N . THR A 1 118 ? 11.733 5.585 -6.643 1.00 65.38 118 THR A N 1
ATOM 896 C CA . THR A 1 118 ? 12.654 4.523 -7.050 1.00 65.38 118 THR A CA 1
ATOM 897 C C . THR A 1 118 ? 14.047 4.859 -6.532 1.00 65.38 118 THR A C 1
ATOM 899 O O . THR A 1 118 ? 14.582 5.920 -6.857 1.00 65.38 118 THR A O 1
ATOM 902 N N . GLY A 1 119 ? 14.640 3.976 -5.734 1.00 61.84 119 GLY A N 1
ATOM 903 C CA . GLY A 1 119 ? 16.068 4.022 -5.445 1.00 61.84 119 GLY A CA 1
ATOM 904 C C . GLY A 1 119 ? 16.814 3.281 -6.549 1.00 61.84 119 GLY A C 1
ATOM 905 O O . GLY A 1 119 ? 16.422 2.182 -6.933 1.00 61.84 119 GLY A O 1
ATOM 906 N N . PHE A 1 120 ? 17.880 3.871 -7.076 1.00 59.19 120 PHE A N 1
ATOM 907 C CA . PHE A 1 120 ? 18.708 3.218 -8.082 1.00 59.19 120 PHE A CA 1
ATOM 908 C C . PHE A 1 120 ? 20.100 2.967 -7.524 1.00 59.19 120 PHE A C 1
ATOM 910 O O . PHE A 1 120 ? 20.746 3.876 -7.006 1.00 59.19 120 PHE A O 1
ATOM 917 N N . ILE A 1 121 ? 20.554 1.720 -7.630 1.00 52.97 121 ILE A N 1
ATOM 918 C CA . ILE A 1 121 ? 21.932 1.333 -7.340 1.00 52.97 121 ILE A CA 1
ATOM 919 C C . ILE A 1 121 ? 22.651 1.213 -8.686 1.00 52.97 121 ILE A C 1
ATOM 921 O O . ILE A 1 121 ? 22.088 0.693 -9.655 1.00 52.97 121 ILE A O 1
ATOM 925 N N . LEU A 1 122 ? 23.878 1.737 -8.753 1.00 52.69 122 LEU A N 1
ATOM 926 C CA . LEU A 1 122 ? 24.737 1.641 -9.933 1.00 52.69 122 LEU A CA 1
ATOM 927 C C . LEU A 1 122 ? 24.898 0.164 -10.340 1.00 52.69 122 LEU A C 1
ATOM 929 O O . LEU A 1 122 ? 25.100 -0.679 -9.461 1.00 52.69 122 LEU A O 1
ATOM 933 N N . PRO A 1 123 ? 24.825 -0.173 -11.640 1.00 51.94 123 PRO A N 1
ATOM 934 C CA . PRO A 1 123 ? 24.943 -1.548 -12.098 1.00 51.94 123 PRO A CA 1
ATOM 935 C C . PRO A 1 123 ? 26.383 -2.038 -11.917 1.00 51.94 123 PRO A C 1
ATOM 937 O O . PRO A 1 123 ? 27.241 -1.849 -12.776 1.00 51.94 123 PRO A O 1
ATOM 940 N N . SER A 1 124 ? 26.663 -2.687 -10.791 1.00 51.03 124 SER A N 1
ATOM 941 C CA . SER A 1 124 ? 27.842 -3.534 -10.643 1.00 51.03 124 SER A CA 1
ATOM 942 C C . SER A 1 124 ? 27.420 -4.993 -10.838 1.00 51.03 124 SER A C 1
ATOM 944 O O . SER A 1 124 ? 26.951 -5.628 -9.896 1.00 51.03 124 SER A O 1
ATOM 946 N N . ALA A 1 125 ? 27.625 -5.505 -12.057 1.00 56.62 125 ALA A N 1
ATOM 947 C CA . ALA A 1 125 ? 27.402 -6.886 -12.516 1.00 56.62 125 ALA A CA 1
ATOM 948 C C . ALA A 1 125 ? 25.981 -7.258 -12.990 1.00 56.62 125 ALA A C 1
ATOM 950 O O . ALA A 1 125 ? 25.027 -6.499 -12.862 1.00 56.62 125 ALA A O 1
ATOM 951 N N . SER A 1 126 ? 25.892 -8.454 -13.591 1.00 62.59 126 SER A N 1
ATOM 952 C CA . SER A 1 126 ? 24.799 -9.040 -14.387 1.00 62.59 126 SER A CA 1
ATOM 953 C C . SER A 1 126 ? 23.400 -9.061 -13.752 1.00 62.59 126 SER A C 1
ATOM 955 O O . SER A 1 126 ? 22.457 -9.529 -14.387 1.00 62.59 126 SER A O 1
ATOM 957 N N . VAL A 1 127 ? 23.249 -8.601 -12.509 1.00 70.12 127 VAL A N 1
ATOM 958 C CA . VAL A 1 127 ? 21.976 -8.504 -11.793 1.00 70.12 127 VAL A CA 1
ATOM 959 C C . VAL A 1 127 ? 21.919 -7.167 -11.060 1.00 70.12 127 VAL A C 1
ATOM 961 O O . VAL A 1 127 ? 22.798 -6.861 -10.257 1.00 70.12 127 VAL A O 1
ATOM 964 N N . VAL A 1 128 ? 20.857 -6.400 -11.292 1.00 73.31 128 VAL A N 1
ATOM 965 C C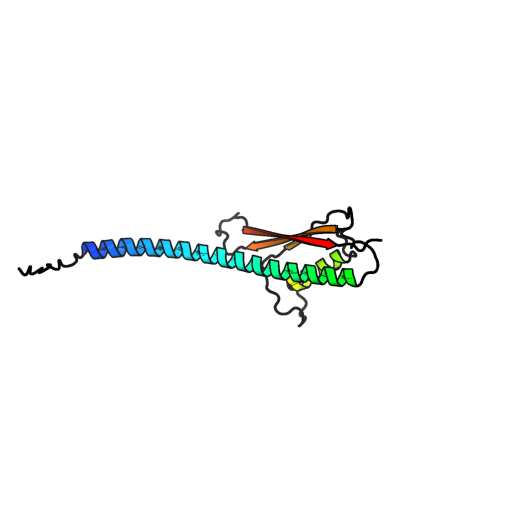A . VAL A 1 128 ? 20.612 -5.098 -10.663 1.00 73.31 128 VAL A CA 1
ATOM 966 C C . VAL A 1 128 ? 19.359 -5.191 -9.801 1.00 73.31 128 VAL A C 1
ATOM 968 O O . VAL A 1 128 ? 18.316 -5.639 -10.270 1.00 73.31 128 VAL A O 1
ATOM 971 N N . ASN A 1 129 ? 19.450 -4.758 -8.543 1.00 74.81 129 ASN A N 1
ATOM 972 C CA . ASN A 1 129 ? 18.286 -4.630 -7.669 1.00 74.81 129 ASN A CA 1
ATOM 973 C C . ASN A 1 129 ? 17.818 -3.171 -7.666 1.00 74.81 129 ASN A C 1
ATOM 975 O O . ASN A 1 129 ? 18.588 -2.270 -7.329 1.00 74.81 129 ASN A O 1
ATOM 979 N N . VAL A 1 130 ? 16.557 -2.952 -8.024 1.00 74.69 130 VAL A N 1
ATOM 980 C CA . VAL A 1 130 ? 15.903 -1.644 -8.057 1.00 74.69 130 VAL A CA 1
ATOM 981 C C . VAL A 1 130 ? 14.857 -1.608 -6.940 1.00 74.69 130 VAL A C 1
ATOM 983 O O . VAL A 1 130 ? 13.775 -2.179 -7.100 1.00 74.69 130 VAL A O 1
ATOM 986 N N . PRO A 1 131 ? 15.153 -0.993 -5.781 1.00 77.50 131 PRO A N 1
ATOM 987 C CA . PRO A 1 131 ? 14.140 -0.769 -4.759 1.00 77.50 131 PRO A CA 1
ATOM 988 C C . PRO A 1 131 ? 13.107 0.255 -5.245 1.00 77.50 131 PRO A C 1
ATOM 990 O O . PRO A 1 131 ? 13.427 1.412 -5.522 1.00 77.50 131 PRO A O 1
ATOM 993 N N . VAL A 1 132 ? 11.848 -0.168 -5.316 1.00 76.94 132 VAL A N 1
ATOM 994 C CA . VAL A 1 132 ? 10.691 0.686 -5.586 1.00 76.94 132 VAL A CA 1
ATOM 995 C C . VAL A 1 132 ? 9.930 0.870 -4.282 1.00 76.94 132 VAL A C 1
ATOM 997 O O . VAL A 1 132 ? 9.404 -0.089 -3.721 1.00 76.94 132 VAL A O 1
ATOM 1000 N N . THR A 1 133 ? 9.877 2.100 -3.786 1.00 81.31 133 THR A N 1
ATOM 1001 C CA . THR A 1 133 ? 9.163 2.452 -2.561 1.00 81.31 133 THR A CA 1
ATOM 1002 C C . THR A 1 133 ? 7.870 3.168 -2.910 1.00 81.31 133 THR A C 1
ATOM 1004 O O . THR A 1 133 ? 7.874 4.239 -3.514 1.00 81.31 133 THR A O 1
ATOM 1007 N N . PHE A 1 134 ? 6.765 2.574 -2.484 1.00 80.56 134 PHE A N 1
ATOM 1008 C CA . PHE A 1 134 ? 5.427 3.134 -2.518 1.00 80.56 134 PHE A CA 1
ATOM 1009 C C . PHE A 1 134 ? 5.152 3.769 -1.164 1.00 80.56 134 PHE A C 1
ATOM 1011 O O . PHE A 1 134 ? 5.250 3.100 -0.138 1.00 80.56 134 PHE A O 1
ATOM 1018 N N . THR A 1 135 ? 4.816 5.049 -1.149 1.00 82.19 135 THR A N 1
ATOM 1019 C CA . THR A 1 135 ? 4.419 5.769 0.062 1.00 82.19 135 THR A CA 1
ATOM 1020 C C . THR A 1 135 ? 3.031 6.340 -0.144 1.00 82.19 135 THR A C 1
ATOM 1022 O O . THR A 1 135 ? 2.794 6.994 -1.155 1.00 82.19 135 THR A O 1
ATOM 1025 N N . TRP A 1 136 ? 2.118 6.123 0.792 1.00 83.31 136 TRP A N 1
ATOM 1026 C CA . TRP A 1 136 ? 0.800 6.757 0.782 1.00 83.31 136 TRP A CA 1
ATOM 1027 C C . TRP A 1 136 ? 0.506 7.358 2.145 1.00 83.31 136 TRP A C 1
ATOM 1029 O O . TRP A 1 136 ? 1.042 6.912 3.161 1.00 83.31 136 TRP A O 1
ATOM 1039 N N . SER A 1 137 ? -0.349 8.374 2.166 1.00 81.12 137 SER A N 1
ATOM 1040 C CA . SER A 1 137 ? -0.741 9.048 3.398 1.00 81.12 137 SER A CA 1
ATOM 1041 C C . SER A 1 137 ? -2.257 9.079 3.540 1.00 81.12 137 SER A C 1
ATOM 1043 O O . SER A 1 137 ? -2.997 9.39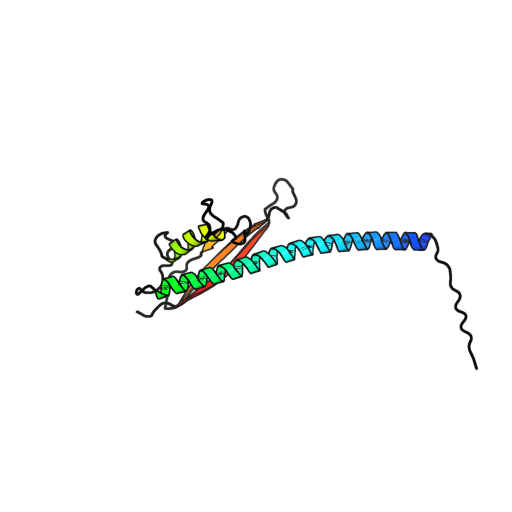8 2.603 1.00 81.12 137 SER A O 1
ATOM 1045 N N . GLU A 1 138 ? -2.727 8.718 4.734 1.00 75.81 138 GLU A N 1
ATOM 1046 C CA . GLU A 1 138 ? -4.144 8.741 5.085 1.00 75.81 138 GLU A CA 1
ATOM 1047 C C . GLU A 1 138 ? -4.430 9.845 6.106 1.00 75.81 138 GLU A C 1
ATOM 1049 O O . GLU A 1 138 ? -3.743 9.987 7.117 1.00 75.81 138 GLU A O 1
ATOM 1054 N N . ASN A 1 139 ? -5.477 10.624 5.844 1.00 75.31 139 ASN A N 1
ATOM 1055 C CA . ASN A 1 139 ? -5.978 11.683 6.727 1.00 75.31 139 ASN A CA 1
ATOM 1056 C C . ASN A 1 139 ? -7.278 11.288 7.449 1.00 75.31 139 ASN A C 1
ATOM 1058 O O . ASN A 1 139 ? -7.714 11.964 8.371 1.00 75.31 139 ASN A O 1
ATOM 1062 N N . ARG A 1 140 ? -7.922 10.180 7.064 1.00 73.75 140 ARG A N 1
ATOM 1063 C CA . ARG A 1 140 ? -9.196 9.755 7.671 1.00 73.75 140 ARG A CA 1
ATOM 1064 C C . ARG A 1 140 ? -9.041 9.184 9.085 1.00 73.75 140 ARG A C 1
ATOM 1066 O O . ARG A 1 140 ? -10.029 9.040 9.796 1.00 73.75 140 ARG A O 1
ATOM 1073 N N . PHE A 1 141 ? -7.817 8.803 9.455 1.00 71.25 141 PHE A N 1
ATOM 1074 C CA . PHE A 1 141 ? -7.485 8.212 10.752 1.00 71.25 141 PHE A CA 1
ATOM 1075 C C . PHE A 1 141 ? -6.555 9.082 11.596 1.00 71.25 141 PHE A C 1
ATOM 1077 O O . PHE A 1 141 ? -6.239 8.677 12.716 1.00 71.25 141 PHE A O 1
ATOM 1084 N N . SER A 1 142 ? -6.121 10.240 11.087 1.00 67.50 142 SER A N 1
ATOM 1085 C CA . SER A 1 142 ? -5.477 11.243 11.931 1.00 67.50 142 SER A CA 1
ATOM 1086 C C . SER A 1 142 ? -6.533 11.770 12.894 1.00 67.50 142 SER A C 1
ATOM 1088 O O . SER A 1 142 ? -7.620 12.162 12.455 1.00 67.50 142 SER A O 1
ATOM 1090 N N . ALA A 1 143 ? -6.255 11.748 14.199 1.00 60.94 143 ALA A N 1
ATOM 1091 C CA . ALA A 1 143 ? -7.087 12.505 15.117 1.00 60.94 143 ALA A CA 1
ATOM 1092 C C . ALA A 1 143 ? -7.004 13.978 14.676 1.00 60.94 143 ALA A C 1
ATOM 1094 O O . ALA A 1 143 ? -5.964 14.455 14.237 1.00 60.94 143 ALA A O 1
ATOM 1095 N N . GLY A 1 144 ? -8.145 14.659 14.601 1.00 56.75 144 GLY A N 1
ATOM 1096 C CA . GLY A 1 144 ? -8.262 15.969 13.952 1.0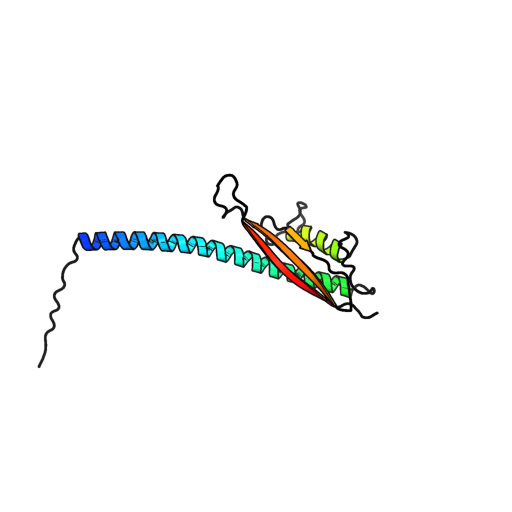0 56.75 144 GLY A CA 1
ATOM 1097 C C . GLY A 1 144 ? -7.654 17.126 14.754 1.00 56.75 144 GLY A C 1
ATOM 1098 O O . GLY A 1 144 ? -8.248 18.200 14.771 1.00 56.75 144 GLY A O 1
ATOM 1099 N N . GLY A 1 145 ? -6.545 16.909 15.467 1.00 56.88 145 GLY A N 1
ATOM 1100 C CA . GLY A 1 145 ? -5.834 17.937 16.218 1.00 56.88 145 GLY A CA 1
ATOM 1101 C C . GLY A 1 145 ? -4.993 18.836 15.311 1.00 56.88 145 GLY A C 1
ATOM 1102 O O . GLY A 1 145 ? -4.355 18.382 14.361 1.00 56.88 145 GLY A O 1
ATOM 1103 N N . GLU A 1 146 ? -4.977 20.136 15.605 1.00 51.19 146 GLU A N 1
ATOM 1104 C CA . GLU A 1 146 ? -4.084 21.089 14.943 1.00 51.19 146 GLU A CA 1
ATOM 1105 C C . GLU A 1 146 ? -2.620 20.668 15.179 1.00 51.19 146 GLU A C 1
ATOM 1107 O O . GLU A 1 146 ? -2.131 20.701 16.307 1.00 51.19 146 GLU A O 1
ATOM 1112 N N . GLY A 1 147 ? -1.929 20.237 14.114 1.00 56.47 147 GLY A N 1
ATOM 1113 C CA . GLY A 1 147 ? -0.525 19.799 14.153 1.00 56.47 147 GLY A CA 1
ATOM 1114 C C . GLY A 1 147 ? -0.289 18.286 14.065 1.00 56.47 147 GLY A C 1
ATOM 1115 O O . GLY A 1 147 ? 0.850 17.853 14.224 1.00 56.47 147 GLY A O 1
ATOM 1116 N N . GLU A 1 148 ? -1.323 17.480 13.815 1.00 60.50 148 GLU A N 1
ATOM 1117 C CA . GLU A 1 148 ? -1.202 16.020 13.813 1.00 60.50 148 GLU A CA 1
ATOM 1118 C C . GLU A 1 148 ? -0.750 15.454 12.452 1.00 60.50 148 GLU A C 1
ATOM 1120 O O . GLU A 1 148 ? -1.303 15.764 11.394 1.00 60.50 148 GLU A O 1
ATOM 1125 N N . GLU A 1 149 ? 0.310 14.643 12.484 1.00 58.25 149 GLU A N 1
ATOM 1126 C CA . GLU A 1 149 ? 1.003 14.111 11.310 1.00 58.25 149 GLU A CA 1
ATOM 1127 C C . GLU A 1 149 ? 0.127 13.083 10.578 1.00 58.25 149 GLU A C 1
ATOM 1129 O O . GLU A 1 149 ? -0.402 12.142 11.176 1.00 58.25 149 GLU A O 1
ATOM 1134 N N . SER A 1 150 ? -0.044 13.254 9.264 1.00 64.69 150 SER A N 1
ATOM 1135 C CA . SER A 1 150 ? -0.761 12.273 8.447 1.00 64.69 150 SER A CA 1
ATOM 1136 C C . SER A 1 150 ? -0.052 10.924 8.547 1.00 64.69 150 SER A C 1
ATOM 1138 O O . SER A 1 150 ? 1.154 10.833 8.302 1.00 64.69 150 SER A O 1
ATOM 1140 N N . THR A 1 151 ? -0.794 9.865 8.894 1.00 68.50 151 THR A N 1
ATOM 1141 C CA . THR A 1 151 ? -0.232 8.514 8.980 1.00 68.50 151 THR A CA 1
ATOM 1142 C C . THR A 1 151 ? 0.261 8.105 7.600 1.00 68.50 151 THR A C 1
ATOM 1144 O O . THR A 1 151 ? -0.539 7.800 6.711 1.00 68.50 151 THR A O 1
ATOM 1147 N N . THR A 1 152 ? 1.580 8.153 7.432 1.00 77.00 152 THR A N 1
ATOM 1148 C CA . THR A 1 152 ? 2.264 7.811 6.191 1.00 77.00 152 THR A CA 1
ATOM 1149 C C . THR A 1 152 ? 2.724 6.368 6.287 1.00 77.00 152 THR A C 1
ATOM 1151 O O . THR A 1 152 ? 3.519 6.012 7.157 1.00 77.00 152 THR A O 1
ATOM 1154 N N . GLU A 1 153 ? 2.215 5.523 5.400 1.00 80.62 153 GLU A N 1
ATOM 1155 C CA . GLU A 1 153 ? 2.667 4.145 5.273 1.00 80.62 153 GLU A CA 1
ATOM 1156 C C . GLU A 1 153 ? 3.608 4.023 4.076 1.00 80.62 153 GLU A C 1
ATOM 1158 O O . GLU A 1 153 ? 3.439 4.685 3.050 1.00 80.62 153 GLU A O 1
ATOM 1163 N N . SER A 1 154 ? 4.613 3.160 4.215 1.00 82.69 154 SER A N 1
ATOM 1164 C CA . SER A 1 154 ? 5.533 2.829 3.134 1.00 82.69 154 SER A CA 1
ATOM 1165 C C . SER A 1 154 ? 5.571 1.325 2.891 1.00 82.69 154 SER A C 1
ATOM 1167 O O . SER A 1 154 ? 5.482 0.510 3.813 1.00 82.69 154 SER A O 1
ATOM 1169 N N . PHE A 1 155 ? 5.687 0.959 1.621 1.00 84.31 155 PHE A N 1
ATOM 1170 C CA . PHE A 1 155 ? 5.874 -0.400 1.143 1.00 84.31 155 PHE A CA 1
ATOM 1171 C C . PHE A 1 155 ? 7.004 -0.392 0.120 1.00 84.31 155 PHE A C 1
ATOM 1173 O O . PHE A 1 155 ? 6.930 0.323 -0.876 1.00 84.31 155 PHE A O 1
ATOM 1180 N N . THR A 1 156 ? 8.049 -1.181 0.353 1.00 85.19 156 THR A N 1
ATOM 1181 C CA . THR A 1 156 ? 9.183 -1.287 -0.570 1.00 85.19 156 THR A CA 1
ATOM 1182 C C . THR A 1 156 ? 9.185 -2.653 -1.236 1.00 85.19 156 THR A C 1
ATOM 1184 O O . THR A 1 156 ? 9.233 -3.682 -0.564 1.00 85.19 156 THR A O 1
ATOM 1187 N N . TYR A 1 157 ? 9.181 -2.648 -2.564 1.00 83.69 157 TYR A N 1
ATOM 1188 C CA . TYR A 1 157 ? 9.332 -3.824 -3.406 1.00 83.69 157 TYR A CA 1
ATOM 1189 C C . TYR A 1 157 ? 10.713 -3.801 -4.064 1.00 83.69 157 TYR A C 1
ATOM 1191 O O . TYR A 1 157 ? 11.103 -2.802 -4.665 1.00 83.69 157 TYR A O 1
ATOM 1199 N N . ASN A 1 158 ? 11.473 -4.888 -3.937 1.00 83.69 158 ASN A N 1
ATOM 1200 C CA . ASN A 1 158 ? 12.796 -4.994 -4.550 1.00 83.69 158 ASN A CA 1
ATOM 1201 C C . ASN A 1 158 ? 12.681 -5.722 -5.882 1.00 83.69 158 ASN A C 1
ATOM 1203 O O . ASN A 1 158 ? 12.560 -6.945 -5.914 1.00 83.69 158 ASN A O 1
ATOM 1207 N N . LEU A 1 159 ? 12.756 -4.964 -6.971 1.00 78.50 159 LEU A N 1
ATOM 1208 C CA . LEU A 1 159 ? 12.741 -5.520 -8.311 1.00 78.50 159 LEU A CA 1
ATOM 1209 C C . LEU A 1 159 ? 14.137 -6.016 -8.680 1.00 78.50 159 LEU A C 1
ATOM 1211 O O . LEU A 1 159 ? 15.106 -5.257 -8.637 1.00 78.50 159 LEU A O 1
ATOM 1215 N N . ARG A 1 160 ? 14.249 -7.290 -9.052 1.00 78.44 160 ARG A N 1
ATOM 1216 C CA . ARG A 1 160 ? 15.499 -7.877 -9.532 1.00 78.44 160 ARG A CA 1
ATOM 1217 C C . ARG A 1 160 ? 15.495 -7.903 -11.053 1.00 78.44 160 ARG A C 1
ATOM 1219 O O . ARG A 1 160 ? 14.685 -8.590 -11.657 1.00 78.44 160 ARG A O 1
ATOM 1226 N N . VAL A 1 161 ? 16.461 -7.232 -11.661 1.00 73.69 161 VAL A N 1
ATOM 1227 C CA . VAL A 1 161 ? 16.638 -7.180 -13.112 1.00 73.69 161 VAL A CA 1
ATOM 1228 C C . VAL A 1 161 ? 17.888 -7.957 -13.490 1.00 73.69 161 VAL A C 1
ATOM 12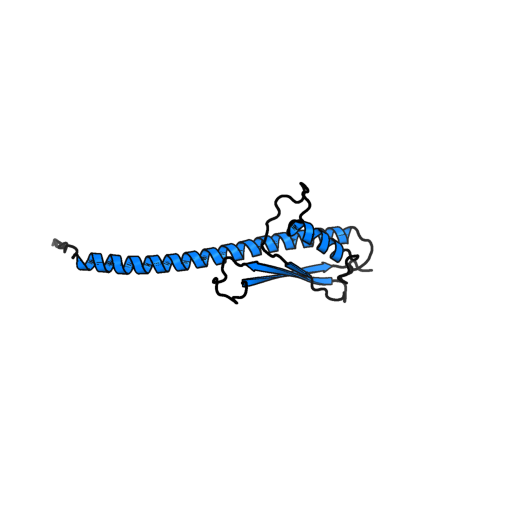30 O O . VAL A 1 161 ? 18.953 -7.733 -12.918 1.00 73.69 161 VAL A O 1
ATOM 1233 N N . MET A 1 162 ? 17.777 -8.872 -14.451 1.00 72.69 162 MET A N 1
ATOM 1234 C CA . MET A 1 162 ? 18.931 -9.579 -15.011 1.00 72.69 162 MET A CA 1
ATOM 1235 C C . MET A 1 162 ? 19.387 -8.871 -16.278 1.00 72.69 162 MET A C 1
ATOM 1237 O O . MET A 1 162 ? 18.587 -8.621 -17.175 1.00 72.69 162 MET A O 1
ATOM 1241 N N . CYS A 1 163 ? 20.672 -8.562 -16.364 1.00 69.19 163 CYS A N 1
ATOM 1242 C CA . CYS A 1 163 ? 21.247 -7.970 -17.558 1.00 69.19 163 CYS A CA 1
ATOM 1243 C C . CYS A 1 163 ? 21.691 -9.055 -18.528 1.00 69.19 163 CYS A C 1
ATOM 1245 O O . CYS A 1 163 ? 22.243 -10.083 -18.125 1.00 69.19 163 CYS A O 1
ATOM 1247 N N . ARG A 1 164 ? 21.516 -8.793 -19.824 1.00 63.97 164 ARG A N 1
ATOM 1248 C CA . ARG A 1 164 ? 22.116 -9.625 -20.862 1.00 63.97 164 ARG A CA 1
ATOM 1249 C C . ARG A 1 164 ? 23.648 -9.539 -20.746 1.00 63.97 164 ARG A C 1
ATOM 1251 O O . ARG A 1 164 ? 24.165 -8.421 -20.702 1.00 63.97 164 ARG A O 1
ATOM 1258 N N . PRO A 1 165 ? 24.374 -10.671 -20.685 1.00 61.12 165 PRO A N 1
ATOM 1259 C CA . PRO A 1 165 ? 25.830 -10.646 -20.743 1.00 61.12 165 PRO A CA 1
ATOM 1260 C C . PRO A 1 165 ? 26.266 -10.092 -22.107 1.00 61.12 165 PRO A C 1
ATOM 1262 O O . PRO A 1 165 ? 25.747 -10.524 -23.138 1.00 61.12 165 PRO A O 1
ATOM 1265 N N . THR A 1 166 ? 27.156 -9.100 -22.086 1.00 56.69 166 THR A N 1
ATOM 1266 C CA . THR A 1 166 ? 27.806 -8.518 -23.272 1.00 56.69 166 THR A CA 1
ATOM 1267 C C . THR A 1 166 ? 28.878 -9.439 -23.819 1.00 56.69 166 THR A C 1
ATOM 1269 O O . THR A 1 166 ? 29.638 -9.970 -22.976 1.00 56.69 166 THR A O 1
#